Protein AF-A0AAD5QPN5-F1 (afdb_monomer)

Structure (mmCIF, N/CA/C/O backbone):
data_AF-A0AAD5QPN5-F1
#
_entry.id   AF-A0AAD5QPN5-F1
#
loop_
_atom_site.group_PDB
_atom_site.id
_atom_site.type_symbol
_atom_site.label_atom_id
_atom_site.label_alt_id
_atom_site.label_comp_id
_atom_site.label_asym_id
_atom_site.label_entity_id
_atom_site.label_seq_id
_atom_site.pdbx_PDB_ins_code
_atom_site.Cartn_x
_atom_site.Cartn_y
_atom_site.Cartn_z
_atom_site.occupancy
_atom_site.B_iso_or_equiv
_atom_site.auth_seq_id
_atom_site.auth_comp_id
_atom_site.auth_asym_id
_atom_site.auth_atom_id
_atom_site.pdbx_PDB_model_num
ATOM 1 N N . MET A 1 1 ? 17.525 11.645 -21.329 1.00 44.72 1 MET A N 1
ATOM 2 C CA . MET A 1 1 ? 16.208 10.987 -21.423 1.00 44.72 1 MET A CA 1
ATOM 3 C C . MET A 1 1 ? 16.435 9.525 -21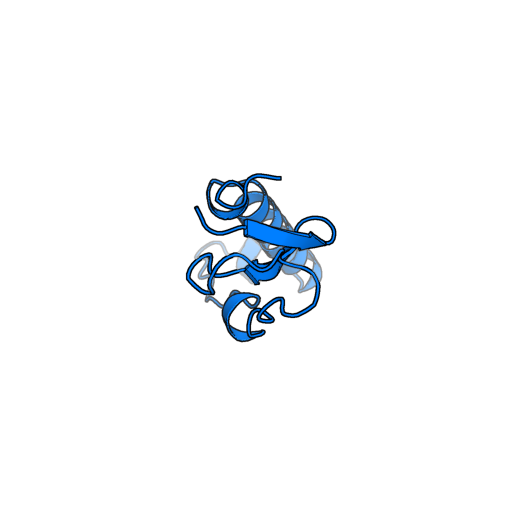.094 1.00 44.72 1 MET A C 1
ATOM 5 O O . MET A 1 1 ? 17.184 8.876 -21.803 1.00 44.72 1 MET A O 1
ATOM 9 N N . GLU A 1 2 ? 15.939 9.043 -19.961 1.00 53.69 2 GLU A N 1
ATOM 10 C CA . GLU A 1 2 ? 16.048 7.625 -19.596 1.00 53.69 2 GLU A CA 1
ATOM 11 C C . GLU A 1 2 ? 14.793 6.915 -20.103 1.00 53.69 2 GLU A C 1
ATOM 13 O O . GLU A 1 2 ? 13.683 7.395 -19.884 1.00 53.69 2 GLU A O 1
ATOM 18 N N . SER A 1 3 ? 14.958 5.813 -20.835 1.00 59.09 3 SER A N 1
ATOM 19 C CA . SER A 1 3 ? 13.821 5.032 -21.330 1.00 59.09 3 SER A CA 1
ATOM 20 C C . SER A 1 3 ? 13.500 3.952 -20.306 1.00 59.09 3 SER A C 1
ATOM 22 O O . SER A 1 3 ? 14.326 3.072 -20.066 1.00 59.09 3 SER A O 1
ATOM 24 N N . CYS A 1 4 ? 12.332 4.008 -19.670 1.00 64.38 4 CYS A N 1
ATOM 25 C CA . CYS A 1 4 ? 11.915 2.966 -18.735 1.00 64.38 4 CYS A CA 1
ATOM 26 C C . CYS A 1 4 ? 11.074 1.887 -19.418 1.00 64.38 4 CYS A C 1
ATOM 28 O O . CYS A 1 4 ? 10.365 2.153 -20.385 1.00 64.38 4 CYS A O 1
ATOM 30 N N . ILE A 1 5 ? 11.084 0.683 -18.852 1.00 67.69 5 ILE A N 1
ATOM 31 C CA . ILE A 1 5 ? 10.187 -0.408 -19.230 1.00 67.69 5 ILE A CA 1
ATOM 32 C C . ILE A 1 5 ? 9.077 -0.493 -18.190 1.00 67.69 5 ILE A C 1
ATOM 34 O O . ILE A 1 5 ? 9.341 -0.710 -17.006 1.00 67.69 5 ILE A O 1
ATOM 38 N N . ILE A 1 6 ? 7.837 -0.332 -18.645 1.00 65.06 6 ILE A N 1
ATOM 39 C CA . ILE A 1 6 ? 6.640 -0.433 -17.813 1.00 65.06 6 ILE A CA 1
ATOM 40 C C . ILE A 1 6 ? 5.888 -1.704 -18.202 1.00 65.06 6 ILE A C 1
ATOM 42 O O . ILE A 1 6 ? 5.475 -1.857 -19.352 1.00 65.06 6 ILE A O 1
ATOM 46 N N . VAL A 1 7 ? 5.668 -2.597 -17.238 1.00 65.75 7 VAL A N 1
ATOM 47 C CA . VAL A 1 7 ? 4.758 -3.740 -17.390 1.00 65.75 7 VAL A CA 1
ATOM 48 C C . VAL A 1 7 ? 3.517 -3.458 -16.547 1.00 65.75 7 VAL A C 1
ATOM 50 O O . VAL A 1 7 ? 3.579 -3.354 -15.319 1.00 65.75 7 VAL A O 1
ATOM 53 N N . GLY A 1 8 ? 2.376 -3.268 -17.213 1.00 70.62 8 GLY A N 1
ATOM 54 C CA . GLY A 1 8 ? 1.147 -2.805 -16.566 1.00 70.62 8 GLY A CA 1
ATOM 55 C C . GLY A 1 8 ? 1.287 -1.373 -16.037 1.00 70.62 8 GLY A C 1
ATOM 56 O O . GLY A 1 8 ? 1.402 -0.437 -16.818 1.00 70.62 8 GLY A O 1
ATOM 57 N N . SER A 1 9 ? 1.270 -1.211 -14.709 1.00 62.62 9 SER A N 1
ATOM 58 C CA . SER A 1 9 ? 1.427 0.073 -13.995 1.00 62.62 9 SER A CA 1
ATOM 59 C C . SER A 1 9 ? 2.689 0.135 -13.127 1.00 62.62 9 SER A C 1
ATOM 61 O O . SER A 1 9 ? 2.745 0.882 -12.149 1.00 62.62 9 SER A O 1
ATOM 63 N N . THR A 1 10 ? 3.683 -0.701 -13.433 1.00 61.81 10 THR A N 1
ATOM 64 C CA . THR A 1 10 ? 4.916 -0.812 -12.644 1.00 61.81 10 THR A CA 1
ATOM 65 C C . THR A 1 10 ? 6.122 -0.671 -13.552 1.00 61.8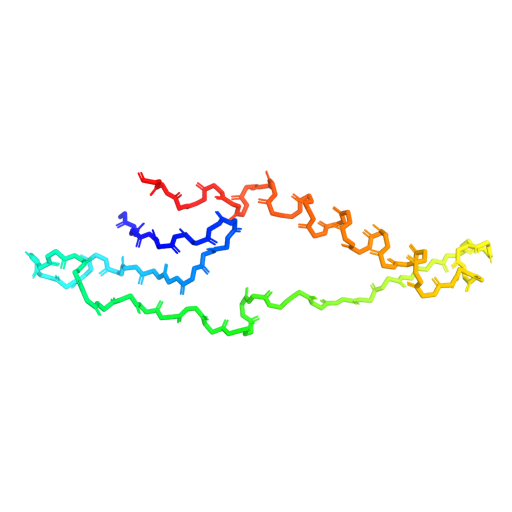1 10 THR A C 1
ATOM 67 O O . THR A 1 10 ? 6.197 -1.334 -14.587 1.00 61.81 10 THR A O 1
ATOM 70 N N . VAL A 1 11 ? 7.072 0.175 -13.156 1.00 69.62 11 VAL A N 1
ATOM 71 C CA . VAL A 1 11 ? 8.372 0.254 -13.819 1.00 69.62 11 VAL A CA 1
ATOM 72 C C . VAL A 1 11 ? 9.166 -0.982 -13.413 1.00 69.62 11 VAL A C 1
ATOM 74 O O . VAL A 1 11 ? 9.472 -1.172 -12.239 1.00 69.62 11 VAL A O 1
ATOM 77 N N . THR A 1 12 ? 9.446 -1.859 -14.368 1.00 68.19 12 THR A N 1
ATOM 78 C CA . THR A 1 12 ? 10.174 -3.115 -14.127 1.00 68.19 12 THR A CA 1
ATOM 79 C C . THR A 1 12 ? 11.650 -2.999 -14.483 1.00 68.19 12 THR A C 1
ATOM 81 O O . THR A 1 12 ? 12.454 -3.830 -14.066 1.00 68.19 12 THR A O 1
ATOM 84 N N . GLY A 1 13 ? 12.027 -1.961 -15.226 1.00 69.38 13 GLY A N 1
ATOM 85 C CA . GLY A 1 13 ? 13.418 -1.672 -15.527 1.00 69.38 13 GLY A CA 1
ATOM 86 C C . GLY A 1 13 ? 13.615 -0.287 -16.118 1.00 69.38 13 GLY A C 1
ATOM 87 O O . GLY A 1 13 ? 12.660 0.354 -16.559 1.00 69.38 13 GLY A O 1
ATOM 88 N N . PHE A 1 14 ? 14.861 0.166 -16.145 1.00 71.38 14 PHE A N 1
ATOM 89 C CA . PHE A 1 14 ? 15.241 1.415 -16.800 1.00 71.38 14 PHE A CA 1
ATOM 90 C C . PHE A 1 14 ? 16.475 1.227 -17.680 1.00 71.38 14 PHE A C 1
ATOM 92 O O . PHE A 1 14 ? 17.320 0.359 -17.432 1.00 71.38 14 PHE A O 1
ATOM 99 N N . CYS A 1 15 ? 16.541 2.042 -18.730 1.00 64.81 15 CYS A N 1
ATOM 100 C CA . CYS A 1 15 ? 17.589 2.042 -19.733 1.00 64.81 15 CYS A CA 1
ATOM 101 C C . CYS A 1 15 ? 18.402 3.336 -19.623 1.00 64.81 15 CYS A C 1
ATOM 103 O O . CYS A 1 15 ? 17.942 4.396 -20.071 1.00 64.81 15 CYS A O 1
ATOM 105 N N . PRO A 1 16 ? 19.602 3.289 -19.025 1.00 58.97 16 PRO A N 1
ATOM 106 C CA . PRO A 1 16 ? 20.475 4.448 -18.994 1.00 58.97 16 PRO A CA 1
ATOM 107 C C . PRO A 1 16 ? 21.012 4.702 -20.410 1.00 58.97 16 PRO A C 1
ATOM 109 O O . PRO A 1 16 ? 21.781 3.910 -20.947 1.00 58.97 16 PRO A O 1
ATOM 112 N N . MET A 1 17 ? 20.652 5.837 -21.017 1.00 55.19 17 MET A N 1
ATOM 113 C CA . MET A 1 17 ? 21.083 6.252 -22.369 1.00 55.19 17 MET A CA 1
ATOM 114 C C . MET A 1 17 ? 22.607 6.488 -22.526 1.00 55.19 17 MET A C 1
ATOM 116 O O . MET A 1 17 ? 23.055 7.009 -23.542 1.00 55.19 17 MET A O 1
ATOM 120 N N . LYS A 1 18 ? 23.433 6.114 -21.541 1.00 50.44 18 LYS A N 1
ATOM 121 C CA . LYS A 1 18 ? 24.890 6.330 -21.540 1.00 50.44 18 LYS A CA 1
ATOM 122 C C . LYS A 1 18 ? 25.714 5.215 -22.195 1.00 50.44 18 LYS A C 1
ATOM 124 O O . LYS A 1 18 ? 26.937 5.270 -22.133 1.00 50.44 18 LYS A O 1
ATOM 129 N N . ALA A 1 19 ? 25.096 4.237 -22.853 1.00 44.69 19 ALA A N 1
ATOM 130 C CA . ALA A 1 19 ? 25.823 3.214 -23.604 1.00 44.69 19 ALA A CA 1
ATOM 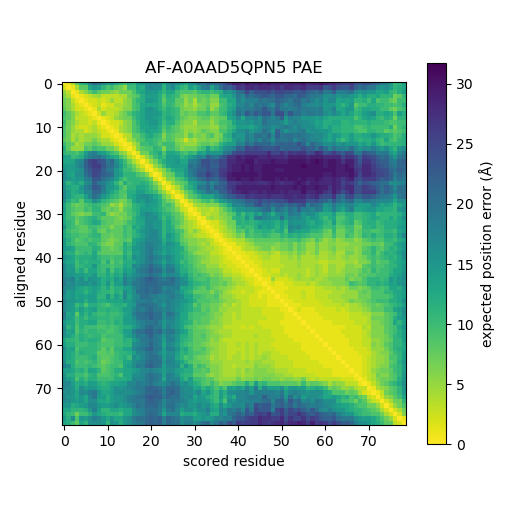131 C C . ALA A 1 19 ? 25.638 3.417 -25.116 1.00 44.69 19 ALA A C 1
ATOM 133 O O . ALA A 1 19 ? 24.718 2.884 -25.728 1.00 44.69 19 ALA A O 1
ATOM 134 N N . ALA A 1 20 ? 26.514 4.254 -25.677 1.00 47.03 20 ALA A N 1
ATOM 135 C CA . ALA A 1 20 ? 26.956 4.282 -27.072 1.00 47.03 20 ALA A CA 1
ATOM 136 C C . ALA A 1 20 ? 26.067 3.542 -28.096 1.00 47.03 20 ALA A C 1
ATOM 138 O O . ALA A 1 20 ? 26.270 2.360 -28.360 1.00 47.03 20 ALA A O 1
ATOM 139 N N . GLY A 1 21 ? 25.116 4.256 -28.709 1.00 49.81 21 GLY A N 1
ATOM 140 C CA . GLY A 1 21 ? 24.531 3.907 -30.014 1.00 49.81 21 GLY A CA 1
ATOM 141 C C . GLY A 1 21 ? 23.778 2.576 -30.132 1.00 49.81 21 GLY A C 1
ATOM 142 O O . GLY A 1 21 ? 23.306 2.250 -31.219 1.00 49.81 21 GLY A O 1
ATOM 143 N N . MET A 1 22 ? 23.637 1.802 -29.056 1.00 47.41 22 MET A N 1
ATOM 144 C CA . MET A 1 22 ? 23.043 0.475 -29.108 1.00 47.41 22 MET A CA 1
ATOM 145 C C . MET A 1 22 ? 21.626 0.543 -28.548 1.00 47.41 22 MET A C 1
ATOM 147 O O . MET A 1 22 ? 21.406 0.865 -27.383 1.00 47.41 22 MET A O 1
ATOM 151 N N . MET A 1 23 ? 20.654 0.272 -29.421 1.00 50.94 23 MET A N 1
ATOM 152 C CA . MET A 1 23 ? 19.239 0.181 -29.076 1.00 50.94 23 MET A CA 1
ATOM 153 C C . MET A 1 23 ? 19.048 -0.613 -27.784 1.00 50.94 23 MET A C 1
ATOM 155 O O . MET A 1 23 ? 19.678 -1.656 -27.598 1.00 50.94 23 MET A O 1
ATOM 159 N N . CYS A 1 24 ? 18.143 -0.137 -26.930 1.00 52.41 24 CYS A N 1
ATOM 160 C CA . CYS A 1 24 ? 17.740 -0.763 -25.677 1.00 52.41 24 CYS A CA 1
ATOM 161 C C . CYS A 1 24 ? 17.059 -2.120 -25.934 1.00 52.41 24 CYS A C 1
ATOM 163 O O . CYS A 1 24 ? 15.841 -2.253 -25.860 1.00 52.41 24 CYS A O 1
ATOM 165 N N . ARG A 1 25 ? 17.833 -3.119 -26.362 1.00 50.41 25 ARG A N 1
ATOM 166 C CA . ARG A 1 25 ? 17.285 -4.328 -26.978 1.00 50.41 25 ARG A CA 1
ATOM 167 C C . ARG A 1 25 ? 17.408 -5.556 -26.087 1.00 50.41 25 ARG A C 1
ATOM 169 O O . ARG A 1 25 ? 16.694 -6.512 -26.358 1.00 50.41 25 ARG A O 1
ATOM 176 N N . LYS A 1 26 ? 18.254 -5.545 -25.039 1.00 48.81 26 LYS A N 1
ATOM 177 C CA . LYS A 1 26 ? 18.442 -6.707 -24.136 1.00 48.81 26 LYS A CA 1
ATOM 178 C C . LYS A 1 26 ? 18.879 -6.434 -22.685 1.00 48.81 26 LYS A C 1
ATOM 180 O O . LYS A 1 2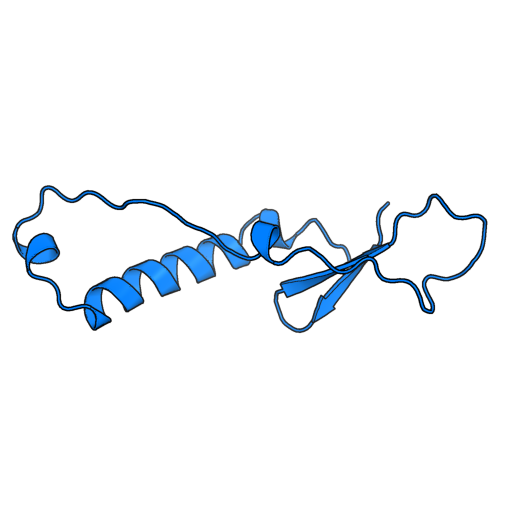6 ? 18.906 -7.384 -21.914 1.00 48.81 26 LYS A O 1
ATOM 185 N N . VAL A 1 27 ? 19.211 -5.202 -22.285 1.00 52.31 27 VAL A N 1
ATOM 186 C CA . VAL A 1 27 ? 19.753 -4.926 -20.935 1.00 52.31 27 VAL A CA 1
ATOM 187 C C . VAL A 1 27 ? 18.913 -3.863 -20.242 1.00 52.31 27 VAL A C 1
ATOM 189 O O . VAL A 1 27 ? 19.314 -2.714 -20.089 1.00 52.31 27 VAL A O 1
ATOM 192 N N . ALA A 1 28 ? 17.694 -4.242 -19.873 1.00 58.00 28 ALA A N 1
ATOM 193 C CA . ALA A 1 28 ? 16.933 -3.463 -18.913 1.00 58.00 28 ALA A CA 1
ATOM 194 C C . ALA A 1 28 ? 17.519 -3.742 -17.532 1.00 58.00 28 ALA A C 1
ATOM 196 O O . ALA A 1 28 ? 17.518 -4.890 -17.083 1.00 58.00 28 ALA A O 1
ATOM 197 N N . THR A 1 29 ? 18.034 -2.717 -16.863 1.00 64.62 29 THR A N 1
ATOM 198 C CA . THR A 1 29 ? 18.443 -2.859 -15.465 1.00 64.62 29 THR A CA 1
ATOM 199 C C . THR A 1 29 ? 17.178 -3.066 -14.644 1.00 64.62 29 THR A C 1
ATOM 201 O O . THR A 1 29 ? 16.311 -2.190 -14.639 1.00 64.62 29 THR A O 1
ATOM 204 N N . ALA A 1 30 ? 17.038 -4.236 -14.016 1.00 64.19 30 ALA A N 1
ATOM 205 C CA . ALA A 1 30 ? 15.887 -4.538 -13.176 1.00 64.19 30 ALA A CA 1
ATOM 206 C C . ALA A 1 30 ? 15.859 -3.579 -11.981 1.00 64.19 30 ALA A C 1
ATOM 208 O O . ALA A 1 30 ? 16.890 -3.319 -11.357 1.00 64.19 30 ALA A O 1
ATOM 209 N N . ILE A 1 31 ? 14.680 -3.047 -11.667 1.00 68.19 31 ILE A N 1
ATOM 210 C CA . ILE A 1 31 ? 14.507 -2.232 -10.465 1.00 68.19 31 ILE A CA 1
ATOM 211 C C . ILE A 1 31 ? 14.494 -3.168 -9.259 1.00 68.19 31 ILE A C 1
ATOM 213 O O . ILE A 1 31 ? 13.669 -4.077 -9.181 1.00 68.19 31 ILE A O 1
ATOM 217 N N . ASP A 1 32 ? 15.423 -2.945 -8.329 1.00 70.06 32 ASP A N 1
ATOM 218 C CA . ASP A 1 32 ? 15.502 -3.701 -7.080 1.00 70.06 32 ASP A CA 1
ATOM 219 C C . ASP A 1 32 ? 14.171 -3.590 -6.315 1.00 70.06 32 ASP A C 1
ATOM 221 O O . ASP A 1 32 ? 13.589 -2.505 -6.208 1.00 70.06 32 ASP A O 1
ATOM 225 N N . ALA A 1 33 ? 13.695 -4.710 -5.767 1.00 66.75 33 ALA A N 1
ATOM 226 C CA . ALA A 1 33 ? 12.419 -4.814 -5.067 1.00 66.75 33 ALA A CA 1
ATOM 227 C C . ALA A 1 33 ? 12.285 -3.796 -3.924 1.00 66.75 33 ALA A C 1
ATOM 229 O O . ALA A 1 33 ? 11.176 -3.339 -3.649 1.00 66.75 33 ALA A O 1
ATOM 230 N N . LYS A 1 34 ? 13.403 -3.364 -3.323 1.00 64.75 34 LYS A N 1
ATOM 231 C CA . LYS A 1 34 ? 13.423 -2.302 -2.299 1.00 64.75 34 LYS A CA 1
ATOM 232 C C . LYS A 1 34 ? 12.853 -0.961 -2.779 1.00 64.75 34 LYS A C 1
ATOM 234 O O . LYS A 1 34 ? 12.354 -0.191 -1.968 1.00 64.75 34 LYS A O 1
ATOM 239 N N . HIS A 1 35 ? 12.900 -0.687 -4.083 1.00 68.31 35 HIS A N 1
ATOM 240 C CA . HIS A 1 35 ? 12.296 0.501 -4.695 1.00 68.31 35 HIS A CA 1
ATOM 241 C C . HIS A 1 35 ? 10.829 0.283 -5.104 1.00 68.31 35 HIS A C 1
ATOM 243 O O . HIS A 1 35 ? 10.149 1.234 -5.481 1.00 68.31 35 HIS A O 1
ATOM 249 N N . LEU A 1 36 ? 10.334 -0.958 -5.027 1.00 68.56 36 LEU A N 1
ATOM 250 C CA . LEU A 1 36 ? 8.956 -1.344 -5.349 1.00 68.56 36 LEU A CA 1
ATOM 251 C C . LEU A 1 36 ? 8.093 -1.545 -4.095 1.00 68.56 36 LEU A C 1
ATOM 253 O O . LEU A 1 36 ? 6.865 -1.595 -4.185 1.00 68.56 36 LEU A O 1
ATOM 257 N N . THR A 1 37 ? 8.719 -1.664 -2.925 1.00 69.50 37 THR A N 1
ATOM 258 C CA . THR A 1 37 ? 8.044 -1.822 -1.636 1.00 69.50 37 THR A CA 1
ATOM 259 C C . THR A 1 37 ? 7.911 -0.486 -0.919 1.00 69.50 37 THR A C 1
ATOM 261 O O . THR A 1 37 ? 8.909 0.180 -0.656 1.00 69.50 37 THR A O 1
ATOM 264 N N . LEU A 1 38 ? 6.682 -0.123 -0.545 1.00 73.31 38 LEU A N 1
ATOM 265 C CA . LEU A 1 38 ? 6.403 1.038 0.297 1.00 73.31 38 LEU A CA 1
ATOM 266 C C . LEU A 1 38 ? 6.031 0.554 1.701 1.00 73.31 38 LEU A C 1
ATOM 268 O O . LEU A 1 38 ? 5.063 -0.189 1.867 1.00 73.31 38 LEU A O 1
ATOM 272 N N . SER A 1 39 ? 6.797 0.967 2.705 1.00 77.50 39 SER A N 1
ATOM 273 C CA . SER A 1 39 ? 6.542 0.662 4.115 1.00 77.50 39 SER A CA 1
ATOM 274 C C . SER A 1 39 ? 6.301 1.945 4.900 1.00 77.50 39 SER A C 1
ATOM 276 O O . SER A 1 39 ? 6.937 2.963 4.634 1.00 77.50 39 SER A O 1
ATOM 278 N N . GLY A 1 40 ? 5.424 1.892 5.898 1.00 78.81 40 GLY A N 1
ATOM 279 C CA . GLY A 1 40 ? 5.166 3.017 6.788 1.00 78.81 40 GLY A CA 1
ATOM 280 C C . GLY A 1 40 ? 4.269 2.623 7.952 1.00 78.81 40 GLY A C 1
ATOM 281 O O . GLY A 1 40 ? 3.670 1.546 7.952 1.00 78.81 40 GLY A O 1
ATOM 282 N N . THR A 1 41 ? 4.170 3.518 8.929 1.00 83.12 41 THR A N 1
ATOM 283 C CA . THR A 1 41 ? 3.298 3.361 10.095 1.00 83.12 41 THR A CA 1
ATOM 284 C C . THR A 1 41 ? 2.144 4.340 9.979 1.00 83.12 41 THR A C 1
ATOM 286 O O . THR A 1 41 ? 2.355 5.523 9.716 1.00 83.12 41 THR A O 1
ATOM 289 N N . LEU A 1 42 ? 0.924 3.849 10.187 1.00 81.56 42 LEU A N 1
ATOM 290 C CA . LEU A 1 42 ? -0.259 4.689 10.271 1.00 81.56 42 LEU A CA 1
ATOM 291 C C . LEU A 1 42 ? -0.738 4.735 11.720 1.00 81.56 42 LEU A C 1
ATOM 293 O O . LEU A 1 42 ? -1.089 3.707 12.295 1.00 81.56 42 LEU A O 1
AT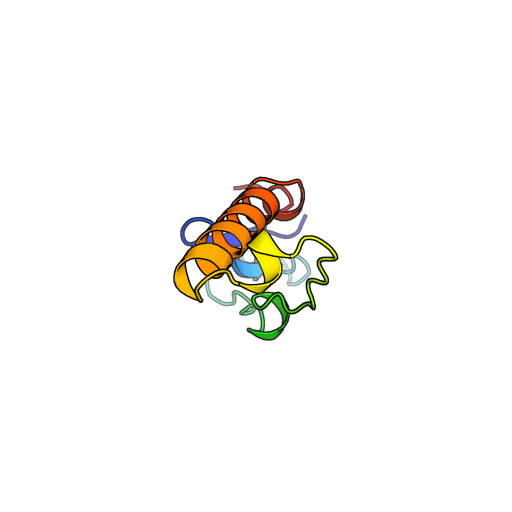OM 297 N N . THR A 1 43 ? -0.780 5.936 12.282 1.00 86.81 43 THR A N 1
ATOM 298 C CA . THR A 1 43 ? -1.308 6.177 13.625 1.00 86.81 43 THR A CA 1
ATOM 299 C C . THR A 1 43 ? -2.689 6.801 13.506 1.00 86.81 43 THR A C 1
ATOM 301 O O . THR A 1 43 ? -2.901 7.708 12.703 1.00 86.81 43 THR A O 1
ATOM 304 N N . THR A 1 44 ? -3.638 6.325 14.308 1.00 87.12 44 THR A N 1
ATOM 305 C CA . THR A 1 44 ? -4.978 6.905 14.401 1.00 87.12 44 THR A CA 1
ATOM 306 C C . THR A 1 44 ? -5.330 7.164 15.857 1.00 87.12 44 THR A C 1
ATOM 308 O O . THR A 1 44 ? -4.998 6.370 16.733 1.00 87.12 44 THR A O 1
ATOM 311 N N . THR A 1 45 ? -6.005 8.279 16.112 1.00 92.31 45 THR A N 1
ATOM 312 C CA . THR A 1 45 ? -6.618 8.598 17.410 1.00 92.31 45 THR A CA 1
ATOM 313 C C . THR A 1 45 ? -8.104 8.238 17.436 1.00 92.31 45 THR A C 1
ATOM 315 O O . THR A 1 45 ? -8.759 8.346 18.469 1.00 92.31 45 THR A O 1
ATOM 318 N N . ASN A 1 46 ? -8.658 7.803 16.300 1.00 92.12 46 ASN A N 1
ATOM 319 C CA . ASN A 1 46 ? -10.060 7.450 16.176 1.00 92.12 46 ASN A CA 1
ATOM 320 C C . ASN A 1 46 ? -10.292 6.011 16.668 1.00 92.12 46 ASN A C 1
ATOM 322 O O . ASN A 1 46 ?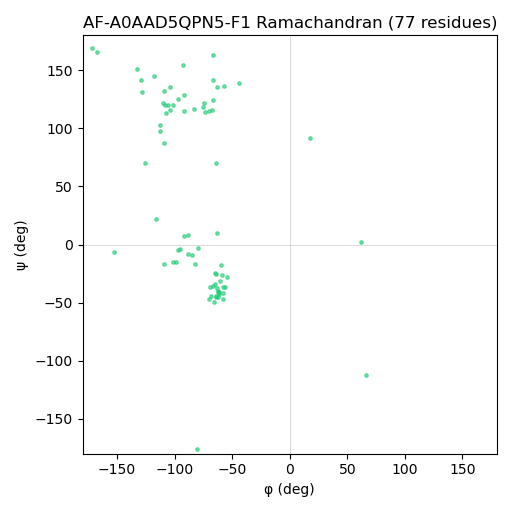 -9.796 5.052 16.072 1.00 92.12 46 ASN A O 1
ATOM 326 N N . ILE A 1 47 ? -11.089 5.862 17.730 1.00 92.88 47 ILE A N 1
ATOM 327 C CA . ILE A 1 47 ? -11.348 4.565 18.372 1.00 92.88 47 ILE A CA 1
ATOM 328 C C . ILE A 1 47 ? -12.083 3.566 17.469 1.00 92.88 47 ILE A C 1
ATOM 330 O O . ILE A 1 47 ? -11.923 2.357 17.626 1.00 92.88 47 ILE A O 1
ATOM 334 N N 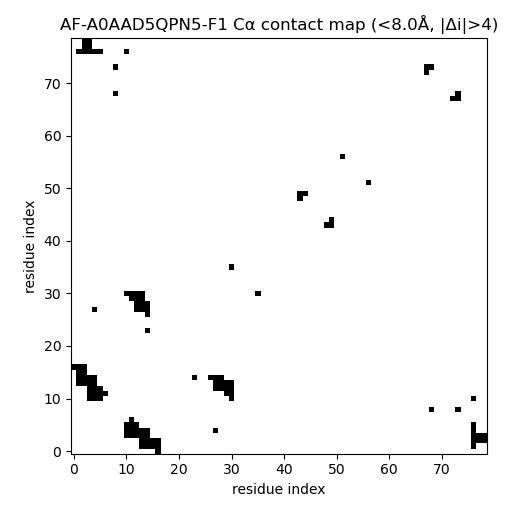. ILE A 1 48 ? -12.854 4.043 16.488 1.00 93.25 48 ILE A N 1
ATOM 335 C CA . ILE A 1 48 ? -13.521 3.171 15.516 1.00 93.25 48 ILE A CA 1
ATOM 336 C C . ILE A 1 48 ? -12.466 2.553 14.598 1.00 93.25 48 ILE A C 1
ATOM 338 O O . ILE A 1 48 ? -12.447 1.340 14.415 1.00 93.25 48 ILE A O 1
ATOM 342 N N . MET A 1 49 ? -11.547 3.373 14.082 1.00 91.38 49 MET A N 1
ATOM 343 C CA . MET A 1 49 ? -10.459 2.906 13.217 1.00 91.38 49 MET A CA 1
ATOM 344 C C . MET A 1 49 ? -9.484 1.981 13.947 1.00 91.38 49 MET A C 1
ATOM 346 O O . MET A 1 49 ? -8.978 1.035 13.352 1.00 91.38 49 MET A O 1
ATOM 350 N N . ALA A 1 50 ? -9.241 2.213 15.238 1.00 90.12 50 ALA A N 1
ATOM 351 C CA . ALA A 1 50 ? -8.408 1.328 16.051 1.00 90.12 50 ALA A CA 1
ATOM 352 C C . ALA A 1 50 ? -8.975 -0.103 16.138 1.00 90.12 50 ALA A C 1
ATOM 354 O O . ALA A 1 50 ? -8.211 -1.062 16.194 1.00 90.12 50 ALA A O 1
ATOM 355 N N . ASN A 1 51 ? -10.304 -0.246 16.086 1.00 94.19 51 ASN A N 1
ATOM 356 C CA . ASN A 1 51 ? -11.004 -1.533 16.128 1.00 94.19 51 ASN A CA 1
ATOM 357 C C . ASN A 1 51 ? -11.268 -2.140 14.741 1.00 94.19 51 ASN A C 1
ATOM 359 O O . ASN A 1 51 ? -11.981 -3.137 14.619 1.00 94.19 51 ASN A O 1
ATOM 363 N N . TRP A 1 52 ? -10.730 -1.550 13.675 1.00 94.25 52 TRP A N 1
ATOM 364 C CA . TRP A 1 52 ? -10.913 -2.086 12.334 1.00 94.25 52 TRP A CA 1
ATOM 365 C C . TRP A 1 52 ? -10.224 -3.430 12.146 1.00 94.25 52 TRP A C 1
ATOM 367 O O . TRP A 1 52 ? -9.095 -3.664 12.578 1.00 94.25 52 TRP A O 1
ATOM 377 N N . SER A 1 53 ? -10.902 -4.304 11.406 1.00 94.56 53 SER A N 1
ATOM 378 C CA . SER A 1 53 ? -10.325 -5.566 10.975 1.00 94.56 53 SER A CA 1
ATOM 379 C C . SER A 1 53 ? -9.178 -5.337 9.984 1.00 94.56 53 SER A C 1
ATOM 381 O O . SER A 1 53 ? -9.056 -4.294 9.331 1.00 94.56 53 SER A O 1
ATOM 383 N N . ARG A 1 54 ? -8.350 -6.368 9.795 1.00 92.25 54 ARG A N 1
ATOM 384 C CA . ARG A 1 54 ? -7.258 -6.341 8.813 1.00 92.25 54 ARG A CA 1
ATOM 385 C C . ARG A 1 54 ? -7.743 -6.023 7.392 1.00 92.25 54 ARG A C 1
ATOM 387 O O . ARG A 1 54 ? -7.054 -5.311 6.669 1.00 92.25 54 ARG A O 1
ATOM 394 N N . SER A 1 55 ? -8.920 -6.517 7.002 1.00 93.25 55 SER A N 1
ATOM 395 C CA . SER A 1 55 ? -9.492 -6.273 5.671 1.00 93.25 55 SER A CA 1
ATOM 396 C C . SER A 1 55 ? -9.929 -4.819 5.476 1.00 93.25 55 SER A C 1
ATOM 398 O O . SER A 1 55 ? -9.722 -4.251 4.404 1.00 93.25 55 SER A O 1
ATOM 400 N N . MET A 1 56 ? -10.455 -4.172 6.520 1.00 92.88 56 MET A N 1
ATOM 401 C CA . MET A 1 56 ? -10.767 -2.739 6.487 1.00 92.88 56 MET A CA 1
ATOM 402 C C . MET A 1 56 ? -9.499 -1.898 6.312 1.00 92.88 56 MET A C 1
ATOM 404 O O . MET A 1 56 ? -9.455 -1.020 5.448 1.00 92.88 56 MET A O 1
ATOM 408 N N . TRP A 1 57 ? -8.432 -2.216 7.050 1.00 90.69 57 TRP A N 1
ATOM 409 C CA . TRP A 1 57 ? -7.138 -1.552 6.879 1.00 90.69 57 TRP A CA 1
ATOM 410 C C . TRP A 1 57 ? -6.535 -1.772 5.488 1.00 90.69 57 TRP A C 1
ATOM 412 O O . TRP A 1 57 ? -6.022 -0.829 4.882 1.00 90.69 57 TRP A O 1
ATOM 422 N N . GLN A 1 58 ? -6.655 -2.980 4.932 1.00 90.25 58 GLN A N 1
ATOM 423 C CA . GLN A 1 58 ? -6.211 -3.275 3.566 1.00 90.25 58 GLN A CA 1
ATOM 424 C C . GLN A 1 58 ? -6.901 -2.387 2.525 1.00 90.25 58 GLN A C 1
ATOM 426 O O . GLN A 1 58 ? -6.241 -1.949 1.585 1.00 90.25 58 GLN A O 1
ATOM 431 N N . ASN A 1 59 ? -8.182 -2.045 2.697 1.00 91.19 59 ASN A N 1
ATOM 432 C CA . ASN A 1 59 ? -8.871 -1.130 1.781 1.00 91.19 59 ASN A CA 1
ATOM 433 C C . ASN A 1 59 ? -8.240 0.270 1.767 1.00 91.19 59 ASN A C 1
ATOM 435 O O . ASN A 1 59 ? -8.074 0.860 0.695 1.00 91.19 59 ASN A O 1
ATOM 439 N N . VAL A 1 60 ? -7.842 0.788 2.933 1.00 89.00 60 VAL A N 1
ATOM 440 C CA . VAL A 1 60 ? -7.148 2.082 3.038 1.00 89.00 60 VAL A CA 1
ATOM 441 C C . VAL A 1 60 ? -5.781 2.019 2.368 1.00 89.00 60 VAL A C 1
ATOM 443 O O . VAL A 1 60 ? -5.476 2.860 1.521 1.00 89.00 60 VAL A O 1
ATOM 446 N N . VAL A 1 61 ? -4.984 0.997 2.688 1.00 87.81 61 VAL A N 1
ATOM 447 C CA . VAL A 1 61 ? -3.640 0.820 2.115 1.00 87.81 61 VAL A CA 1
ATOM 448 C C . VAL A 1 61 ? -3.708 0.652 0.593 1.00 87.81 61 VAL A C 1
ATOM 450 O O . VAL A 1 61 ? -2.957 1.300 -0.133 1.00 87.81 61 VAL A O 1
ATOM 453 N N . ASN A 1 62 ? -4.661 -0.129 0.079 1.00 87.12 62 ASN A N 1
ATOM 454 C CA . ASN A 1 62 ? -4.866 -0.312 -1.361 1.00 87.12 62 ASN A CA 1
ATOM 455 C C . ASN A 1 62 ? -5.256 0.993 -2.067 1.00 87.12 62 ASN A C 1
ATOM 457 O O . ASN A 1 62 ? -4.828 1.243 -3.199 1.00 87.12 62 ASN A O 1
ATOM 461 N N . ARG A 1 63 ? -6.059 1.844 -1.416 1.00 86.94 63 ARG A N 1
ATOM 462 C CA . ARG A 1 63 ? -6.414 3.160 -1.956 1.00 86.94 63 ARG A CA 1
ATOM 463 C C . ARG A 1 63 ? -5.207 4.093 -1.981 1.00 86.94 63 ARG A C 1
ATOM 465 O O . ARG A 1 63 ? -4.983 4.734 -3.006 1.00 86.94 63 ARG A O 1
ATOM 472 N N . ALA A 1 64 ? -4.415 4.124 -0.909 1.00 84.38 64 ALA A N 1
ATOM 473 C CA . ALA A 1 64 ? -3.170 4.888 -0.861 1.00 84.38 64 ALA A CA 1
ATOM 474 C C . ALA A 1 64 ? -2.204 4.442 -1.972 1.00 84.38 64 ALA A C 1
ATOM 476 O O . ALA A 1 64 ? -1.721 5.273 -2.737 1.00 84.38 64 ALA A O 1
ATOM 477 N N . LEU A 1 65 ? -2.018 3.129 -2.147 1.00 80.25 65 LEU A N 1
ATOM 478 C CA . LEU A 1 65 ? -1.190 2.564 -3.214 1.00 80.25 65 LEU A CA 1
ATOM 479 C C . LEU A 1 65 ? -1.670 2.992 -4.609 1.00 80.25 65 LEU A C 1
ATOM 481 O O . LEU A 1 65 ? -0.858 3.322 -5.472 1.00 80.25 65 LEU A O 1
ATOM 485 N N . ARG A 1 66 ? -2.988 3.006 -4.841 1.00 80.44 66 ARG A N 1
ATOM 486 C CA . ARG A 1 66 ? -3.565 3.445 -6.119 1.00 80.44 66 ARG A CA 1
ATOM 487 C C . ARG A 1 66 ? -3.280 4.919 -6.395 1.00 80.44 66 ARG A C 1
ATOM 489 O O . ARG A 1 66 ? -2.881 5.235 -7.508 1.00 80.44 66 ARG A O 1
ATOM 496 N N . ILE A 1 67 ? -3.447 5.785 -5.392 1.00 80.69 67 ILE A N 1
ATOM 497 C CA . ILE A 1 67 ? -3.165 7.225 -5.511 1.00 80.69 67 ILE A CA 1
ATOM 498 C C . ILE A 1 67 ? -1.685 7.455 -5.821 1.00 80.69 67 ILE A C 1
ATOM 500 O O . ILE A 1 67 ? -1.363 8.221 -6.726 1.00 80.69 67 ILE A O 1
ATOM 504 N N . LEU A 1 68 ? -0.794 6.752 -5.119 1.00 76.81 68 LEU A N 1
ATOM 505 C CA . LEU A 1 68 ? 0.649 6.836 -5.349 1.00 76.81 68 LEU A CA 1
ATOM 506 C C . LEU A 1 68 ? 1.024 6.398 -6.771 1.00 76.81 68 LEU A C 1
ATOM 508 O O . LEU A 1 68 ? 1.827 7.063 -7.420 1.00 76.81 68 LEU A O 1
ATOM 512 N N . ARG A 1 69 ? 0.392 5.335 -7.284 1.00 69.38 69 ARG A N 1
ATOM 513 C CA . ARG A 1 69 ? 0.573 4.865 -8.668 1.00 69.38 69 ARG A CA 1
ATOM 514 C C . ARG A 1 69 ? 0.040 5.834 -9.724 1.00 69.38 69 ARG A C 1
ATOM 516 O O . ARG A 1 69 ? 0.627 5.921 -10.795 1.00 69.38 69 ARG A O 1
ATOM 523 N N . SER A 1 70 ? -1.067 6.526 -9.455 1.00 67.94 70 SER A N 1
ATOM 524 C CA . SER A 1 70 ? -1.656 7.504 -10.385 1.00 67.94 70 SER A 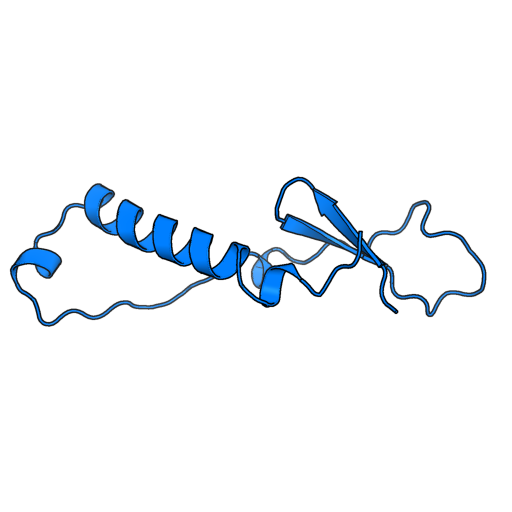CA 1
ATOM 525 C C . SER A 1 70 ? -1.037 8.904 -10.294 1.00 67.94 70 SER A C 1
ATOM 527 O O . SER A 1 70 ? -1.381 9.768 -11.094 1.00 67.94 70 SER A O 1
ATOM 529 N N . GLY A 1 71 ? -0.190 9.154 -9.292 1.00 63.81 71 GLY A N 1
ATOM 530 C CA . GLY A 1 71 ? 0.462 10.441 -9.058 1.00 63.81 71 GLY A CA 1
ATOM 531 C C . GLY A 1 71 ? 1.693 10.680 -9.947 1.00 63.81 71 GLY A C 1
ATOM 532 O O . GLY A 1 71 ? 2.036 9.838 -10.777 1.00 63.81 71 GLY A O 1
ATOM 533 N N . PRO A 1 72 ? 2.415 11.799 -9.747 1.00 57.53 72 PRO A N 1
ATOM 534 C CA . PRO A 1 72 ? 3.566 12.196 -10.570 1.00 57.53 72 PRO A CA 1
ATOM 535 C C . PRO A 1 72 ? 4.716 11.172 -10.586 1.00 57.53 72 PRO A C 1
ATOM 537 O O . PRO A 1 72 ? 5.539 11.162 -11.498 1.00 57.53 72 PRO A O 1
ATOM 540 N N . PHE A 1 73 ? 4.747 10.249 -9.622 1.00 55.53 73 PHE A N 1
ATOM 541 C CA . PHE A 1 73 ? 5.677 9.119 -9.610 1.00 55.53 73 PHE A CA 1
ATOM 542 C C . PHE A 1 73 ? 5.453 8.132 -10.770 1.00 55.53 73 PHE A C 1
ATOM 544 O O . PHE A 1 73 ? 6.394 7.459 -11.179 1.00 55.53 73 PHE A O 1
ATOM 551 N N . GLY A 1 74 ? 4.240 8.061 -11.333 1.00 52.09 74 GLY A N 1
ATOM 552 C CA . GLY A 1 74 ? 3.936 7.250 -12.515 1.00 52.09 74 GLY A CA 1
ATOM 553 C C . GLY A 1 74 ? 4.291 7.921 -13.848 1.00 52.09 74 GLY A C 1
ATOM 554 O O . GLY A 1 74 ? 4.380 7.235 -14.863 1.00 52.09 74 GLY A O 1
ATOM 555 N N . SER A 1 75 ? 4.510 9.243 -13.869 1.00 53.53 75 SER A N 1
ATOM 556 C CA . SER A 1 75 ? 4.654 10.026 -15.109 1.00 53.53 75 SER A CA 1
ATOM 557 C C . SER A 1 75 ? 6.093 10.253 -15.583 1.00 53.53 75 SER A C 1
ATOM 559 O O . SER A 1 75 ? 6.291 10.817 -16.654 1.00 53.53 75 SER A O 1
ATOM 561 N N . HIS A 1 76 ? 7.108 9.817 -14.830 1.00 50.78 76 HIS A N 1
ATOM 562 C CA . HIS A 1 76 ? 8.516 10.037 -15.202 1.00 50.78 76 HIS A CA 1
ATOM 563 C C . HIS A 1 76 ? 9.062 9.068 -16.259 1.00 50.78 76 HIS A C 1
ATOM 565 O O . HIS A 1 76 ? 10.193 9.227 -16.710 1.00 50.78 76 HIS A O 1
ATOM 571 N N . CYS A 1 77 ? 8.256 8.102 -16.694 1.00 51.91 77 CYS A N 1
ATOM 572 C CA . CYS A 1 77 ? 8.617 7.171 -17.749 1.00 51.91 77 CYS A CA 1
ATOM 573 C C . CYS A 1 77 ? 7.735 7.440 -18.973 1.00 51.91 77 CYS A C 1
ATOM 575 O O . CYS A 1 77 ? 6.583 7.017 -19.036 1.00 51.91 77 CYS A O 1
ATOM 577 N N . THR A 1 78 ? 8.269 8.194 -19.933 1.00 46.12 78 THR A N 1
ATOM 578 C CA . THR A 1 78 ? 7.633 8.413 -21.237 1.00 46.12 78 THR A CA 1
ATOM 579 C C . THR A 1 78 ? 7.597 7.098 -22.013 1.00 46.12 78 THR A C 1
ATOM 581 O O . THR A 1 78 ? 8.639 6.462 -22.177 1.00 46.12 78 THR A O 1
ATOM 584 N N . ARG A 1 79 ? 6.391 6.699 -22.429 1.00 44.72 79 ARG A N 1
ATOM 585 C CA . ARG A 1 79 ? 6.100 5.505 -23.233 1.00 44.72 79 ARG A CA 1
ATOM 586 C C . ARG A 1 79 ? 6.749 5.561 -24.612 1.00 44.72 79 ARG A C 1
ATOM 588 O O . ARG A 1 79 ? 6.776 6.671 -25.186 1.00 44.72 79 ARG A O 1
#

Foldseek 3Di:
DKAFDDDPLDGQFIHDPPPPPDPPDPDGPGDPCVVVDDDDDDDDPDPVVVPDDPVVVVVVVVVVVVCCSVDPVSVPHDD

Secondary structure (DSSP, 8-state):
--EEEEETTEEEEEE-TTSTT--SSS--EEPPGGGT----------HHHHT--HHHHHHHHHHHHHHHHHSGGGSSS--

Organism: Parelaphostrongylus tenuis (NCBI:txid148309)

Radius of gyration: 17.92 Å; Cα contacts (8 Å, |Δi|>4): 59; chains: 1; bounding box: 40×19×48 Å

Mean predicted aligned error: 12.03 Å

pLDDT: mean 70.26, std 15.69, range [44.69, 94.56]

Sequence (79 aa):
MESCIIVGSTVTGFCPMKAAGMMCRKVATAIDAKHLTLSGTLTTTNIIMANWSRSMWQNVVNRALRILRSGPFGSHCTR

Solvent-accessible surface area (backbone atoms only — not comparable to full-atom values): 5225 Å² total; per-residue (Å²): 123,61,48,45,42,67,62,90,90,40,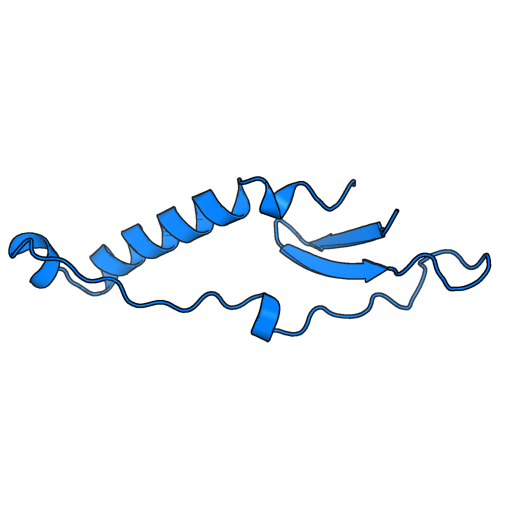74,55,21,42,33,74,76,83,56,79,96,57,75,95,78,84,71,63,48,66,59,59,64,76,82,73,58,87,83,85,84,86,86,76,89,50,71,69,68,73,70,51,51,73,69,61,52,47,53,54,53,53,51,52,52,49,51,53,52,73,35,76,81,52,64,76,50,67,130